Protein AF-A0A537J170-F1 (afdb_monomer)

Mean predicted aligned error: 12.75 Å

pLDDT: mean 80.5, std 17.67, range [33.59, 98.25]

Organism: NCBI:txid2569760

Radius of gyration: 26.35 Å; Cα contacts (8 Å, |Δi|>4): 209; chains: 1; bounding box: 44×68×71 Å

Foldseek 3Di:
DVVVVVVVVVVVVVVVVVPPDDPPPPPPPQPWDDQPLDPPDTDRDDVDQCPVPDDDPPDDGGDLEDPAQQFDDWDWDDDDQWIKIKTKQALAPPDDSRLDCCPPPCGNQDPPRRHFIFIFIATPSNHTDDDRAPRDHPVRCRPHPPPVPPD

Structure (mmCIF, N/CA/C/O backbone):
data_AF-A0A537J170-F1
#
_entry.id   AF-A0A537J170-F1
#
loop_
_atom_site.group_PDB
_atom_site.id
_atom_site.type_symbol
_atom_site.label_atom_id
_atom_site.label_alt_id
_atom_site.label_comp_id
_atom_site.label_asym_id
_atom_site.label_entity_id
_atom_site.label_seq_id
_atom_site.pdbx_PDB_ins_code
_atom_site.Cartn_x
_atom_site.Cartn_y
_atom_site.Cartn_z
_atom_site.occupancy
_atom_site.B_iso_or_equiv
_atom_site.auth_seq_id
_atom_site.auth_comp_id
_atom_site.auth_asym_id
_atom_site.auth_atom_id
_atom_site.pdbx_PDB_model_num
ATOM 1 N N . MET A 1 1 ? 21.371 -55.842 48.398 1.00 56.12 1 MET A N 1
ATOM 2 C CA . MET A 1 1 ? 20.976 -55.714 46.972 1.00 56.12 1 MET A CA 1
ATOM 3 C C . MET A 1 1 ? 19.975 -54.584 46.693 1.00 56.12 1 MET A C 1
ATOM 5 O O . MET A 1 1 ? 20.051 -54.004 45.620 1.00 56.12 1 MET A O 1
ATOM 9 N N . VAL A 1 2 ? 19.086 -54.207 47.626 1.00 54.12 2 VAL A N 1
ATOM 10 C CA . VAL A 1 2 ? 18.066 -53.150 47.411 1.00 54.12 2 VAL A CA 1
ATOM 11 C C . VAL A 1 2 ? 18.657 -51.736 47.246 1.00 54.12 2 VAL A C 1
ATOM 13 O O . VAL A 1 2 ? 18.230 -50.996 46.367 1.00 54.12 2 VAL A O 1
ATOM 16 N N . ARG A 1 3 ? 19.696 -51.372 48.015 1.00 49.06 3 ARG A N 1
ATOM 17 C CA . ARG A 1 3 ? 20.330 -50.036 47.944 1.00 49.06 3 ARG A CA 1
ATOM 18 C C . ARG A 1 3 ? 20.991 -49.739 46.589 1.00 49.06 3 ARG A C 1
ATOM 20 O O . ARG A 1 3 ? 20.838 -48.642 46.079 1.00 49.06 3 ARG A O 1
ATOM 27 N N . ILE A 1 4 ? 21.649 -50.724 45.972 1.00 54.38 4 ILE A N 1
ATOM 28 C CA . ILE A 1 4 ? 22.316 -50.580 44.659 1.00 54.38 4 ILE A CA 1
ATOM 29 C C . ILE A 1 4 ? 21.295 -50.312 43.541 1.00 54.38 4 ILE A C 1
ATOM 31 O O . ILE A 1 4 ? 21.544 -49.494 42.660 1.00 54.38 4 ILE A O 1
ATOM 35 N N . ARG A 1 5 ? 20.115 -50.944 43.612 1.00 54.62 5 ARG A N 1
ATOM 36 C CA . ARG A 1 5 ? 19.016 -50.715 42.659 1.00 54.62 5 ARG A CA 1
ATOM 37 C C . ARG A 1 5 ? 18.411 -49.312 42.786 1.00 54.62 5 ARG A C 1
ATOM 39 O O . ARG A 1 5 ? 18.005 -48.746 41.778 1.00 54.62 5 ARG A O 1
ATOM 46 N N . LEU A 1 6 ? 18.411 -48.739 43.992 1.00 54.44 6 LEU A N 1
ATOM 47 C CA . LEU A 1 6 ? 17.954 -47.367 44.234 1.00 54.44 6 LEU A CA 1
ATOM 48 C C . LEU A 1 6 ? 18.927 -46.327 43.651 1.00 54.44 6 LEU A C 1
ATOM 50 O O . LEU A 1 6 ? 18.491 -45.392 42.991 1.00 54.44 6 LEU A O 1
ATOM 54 N N . TYR A 1 7 ? 20.241 -46.518 43.824 1.00 56.56 7 TYR A N 1
ATOM 55 C CA . TYR A 1 7 ? 21.253 -45.619 43.250 1.00 56.56 7 TYR A CA 1
ATOM 56 C C . TYR A 1 7 ? 21.264 -45.653 41.719 1.00 56.56 7 TYR A C 1
ATOM 58 O O . TYR A 1 7 ? 21.338 -44.602 41.089 1.00 56.56 7 TYR A O 1
ATOM 66 N N . ALA A 1 8 ? 21.119 -46.836 41.116 1.00 59.47 8 ALA A N 1
ATOM 67 C CA . ALA A 1 8 ? 21.020 -46.962 39.664 1.00 59.47 8 ALA A CA 1
ATOM 68 C C . ALA A 1 8 ? 19.786 -46.229 39.105 1.00 59.47 8 ALA A C 1
ATOM 70 O O . ALA A 1 8 ? 19.896 -45.540 38.096 1.00 59.47 8 ALA A O 1
ATOM 71 N N . ALA A 1 9 ? 18.635 -46.311 39.784 1.00 59.03 9 ALA A N 1
ATOM 72 C CA . ALA A 1 9 ? 17.413 -45.620 39.369 1.00 59.03 9 ALA A CA 1
ATOM 73 C C . ALA A 1 9 ? 17.509 -44.088 39.509 1.00 59.03 9 ALA A C 1
ATOM 75 O O . ALA A 1 9 ? 17.028 -43.365 38.640 1.00 59.03 9 ALA A O 1
ATOM 76 N N . VAL A 1 10 ? 18.168 -43.584 40.559 1.00 60.09 10 VAL A N 1
ATOM 77 C CA . VAL A 1 10 ? 18.372 -42.137 40.773 1.00 60.09 10 VAL A CA 1
ATOM 78 C C . VAL A 1 10 ? 19.356 -41.548 39.757 1.00 60.09 10 VAL A C 1
ATOM 80 O O . VAL A 1 10 ? 19.105 -40.473 39.216 1.00 60.09 10 VAL A O 1
ATOM 83 N N . VAL A 1 11 ? 20.444 -42.261 39.441 1.00 60.25 11 VAL A N 1
ATOM 84 C CA . VAL A 1 11 ? 21.422 -41.823 38.427 1.00 60.25 11 VAL A CA 1
ATOM 85 C C . VAL A 1 11 ? 20.810 -41.848 37.024 1.00 60.25 11 VAL A C 1
ATOM 87 O O . VAL A 1 11 ? 21.015 -40.911 36.256 1.00 60.25 11 VAL A O 1
ATOM 90 N N . LEU A 1 12 ? 19.997 -42.861 36.703 1.00 59.53 12 LEU A N 1
ATOM 91 C CA . LEU A 1 12 ? 19.295 -42.941 35.419 1.00 59.53 12 LEU A CA 1
ATOM 92 C C . LEU A 1 12 ? 18.209 -41.856 35.285 1.00 59.53 12 LEU A C 1
ATOM 94 O O . LEU A 1 12 ? 18.043 -41.288 34.209 1.00 59.53 12 LEU A O 1
ATOM 98 N N . GLY A 1 13 ? 17.520 -41.517 36.381 1.00 58.50 13 GLY A N 1
ATOM 99 C CA . GLY A 1 13 ? 16.542 -40.425 36.425 1.00 58.50 13 GLY A CA 1
ATOM 100 C C . GLY A 1 13 ? 17.167 -39.036 36.252 1.00 58.50 13 GLY A C 1
ATOM 101 O O . GLY A 1 13 ? 16.629 -38.216 35.510 1.00 58.50 13 GLY A O 1
ATOM 102 N N . MET A 1 14 ? 18.331 -38.778 36.862 1.00 59.38 14 MET A N 1
ATOM 103 C CA . MET A 1 14 ? 19.063 -37.521 36.643 1.00 59.38 14 MET A CA 1
ATOM 104 C C . MET A 1 14 ? 19.670 -37.424 35.237 1.00 59.38 14 MET A C 1
ATOM 106 O O . MET A 1 14 ? 19.657 -36.345 34.649 1.00 59.38 14 MET A O 1
ATOM 110 N N . ALA A 1 15 ? 20.142 -38.535 34.663 1.00 58.34 15 ALA A N 1
ATOM 111 C CA . ALA A 1 15 ? 20.641 -38.556 33.287 1.00 58.34 15 ALA A CA 1
ATOM 112 C C . ALA A 1 15 ? 19.531 -38.284 32.251 1.00 58.34 15 ALA A C 1
ATOM 114 O O . ALA A 1 15 ? 19.791 -37.637 31.240 1.00 58.34 15 ALA A O 1
ATOM 115 N N . LEU A 1 16 ? 18.289 -38.713 32.516 1.00 56.25 16 LEU A N 1
ATOM 116 C CA . LEU A 1 16 ? 17.146 -38.437 31.636 1.00 56.25 16 LEU A CA 1
ATOM 117 C C . LEU A 1 16 ? 16.677 -36.971 31.690 1.00 56.25 16 LEU A C 1
ATOM 119 O O . LEU A 1 16 ? 16.215 -36.450 30.678 1.00 56.25 16 LEU A O 1
ATOM 123 N N . MET A 1 17 ? 16.816 -36.282 32.830 1.00 56.41 17 MET A N 1
ATOM 124 C CA . MET A 1 17 ? 16.447 -34.860 32.948 1.00 56.41 17 MET A CA 1
ATOM 125 C C . MET A 1 17 ? 17.433 -33.900 32.260 1.00 56.41 17 MET A C 1
ATOM 127 O O . MET A 1 17 ? 17.059 -32.775 31.945 1.00 56.41 17 MET A O 1
ATOM 131 N N . LEU A 1 18 ? 18.666 -34.330 31.982 1.00 56.28 18 LEU A N 1
ATOM 132 C CA . LEU A 1 18 ? 19.674 -33.524 31.274 1.00 56.28 18 LEU A CA 1
ATOM 133 C C . LEU A 1 18 ? 19.527 -33.554 29.740 1.00 56.28 18 LEU A C 1
ATOM 135 O O . LEU A 1 18 ? 20.249 -32.839 29.053 1.00 56.28 18 LEU A O 1
ATOM 139 N N . MET A 1 19 ? 18.596 -34.351 29.200 1.00 61.12 19 MET A N 1
ATOM 140 C CA . MET A 1 19 ? 18.292 -34.414 27.761 1.00 61.12 19 MET A CA 1
ATOM 141 C C . MET A 1 19 ? 16.983 -33.713 27.373 1.00 61.12 19 MET A C 1
ATOM 143 O O . MET A 1 19 ? 16.500 -33.889 26.255 1.00 61.12 19 MET A O 1
ATOM 147 N N . LEU A 1 20 ? 16.399 -32.910 28.268 1.00 62.22 20 LEU A N 1
ATOM 148 C CA . LEU A 1 20 ? 15.302 -32.021 27.892 1.00 62.22 20 LEU A CA 1
ATOM 149 C C . LEU A 1 20 ? 15.840 -31.007 26.865 1.00 62.22 20 LEU A C 1
ATOM 151 O O . LEU A 1 20 ? 16.758 -30.257 27.207 1.00 62.22 20 LEU A O 1
ATOM 155 N N . PRO A 1 21 ? 15.328 -30.983 25.618 1.00 63.66 21 PRO A N 1
ATOM 156 C CA . PRO A 1 21 ? 15.759 -30.010 24.628 1.00 63.66 21 PRO A CA 1
ATOM 157 C C . PRO A 1 21 ? 15.480 -28.620 25.191 1.00 63.66 21 PRO A C 1
ATOM 159 O O . PRO A 1 21 ? 14.331 -28.256 25.450 1.00 63.66 21 PRO A O 1
ATOM 162 N N . THR A 1 22 ? 16.543 -27.855 25.426 1.00 62.06 22 THR A N 1
ATOM 163 C CA . THR A 1 22 ? 16.407 -26.433 25.707 1.00 62.06 22 THR A CA 1
ATOM 164 C C . THR A 1 22 ? 15.662 -25.818 24.523 1.00 62.06 22 THR A C 1
ATOM 166 O O . THR A 1 22 ? 16.009 -26.117 23.375 1.00 62.06 22 THR A O 1
ATOM 169 N N . PRO A 1 23 ? 14.615 -25.003 24.745 1.00 60.69 23 PRO A N 1
ATOM 170 C CA . PRO A 1 23 ? 14.031 -24.244 23.657 1.00 60.69 23 PRO A CA 1
ATOM 171 C C . PRO A 1 23 ? 15.141 -23.337 23.135 1.00 60.69 23 PRO A C 1
ATOM 173 O O . PRO A 1 23 ? 15.540 -22.379 23.796 1.00 60.69 23 PRO A O 1
ATOM 176 N N . ILE A 1 24 ? 15.702 -23.696 21.981 1.00 65.25 24 ILE A N 1
ATOM 177 C CA . ILE A 1 24 ? 16.577 -22.806 21.234 1.00 65.25 24 ILE A CA 1
ATOM 178 C C . ILE A 1 24 ? 15.705 -21.575 20.984 1.00 65.25 24 ILE A C 1
ATOM 180 O O . ILE A 1 24 ? 14.627 -21.744 20.405 1.00 65.25 24 ILE A O 1
ATOM 184 N N . PRO A 1 25 ? 16.081 -20.374 21.460 1.00 62.47 25 PRO A N 1
ATOM 185 C CA . PRO A 1 25 ? 15.366 -19.173 21.072 1.00 62.47 25 PRO A CA 1
ATOM 186 C C . PRO A 1 25 ? 15.361 -19.163 19.548 1.00 62.47 25 PRO A C 1
ATOM 188 O O . PRO A 1 25 ? 16.421 -19.110 18.924 1.00 62.47 25 PRO A O 1
ATOM 191 N N . GLY A 1 26 ? 14.174 -19.342 18.963 1.00 57.06 26 GLY A N 1
ATOM 192 C CA . GLY A 1 26 ? 14.009 -19.302 17.523 1.00 57.06 26 GLY A CA 1
ATOM 193 C C . GLY A 1 26 ? 14.589 -17.980 17.062 1.00 57.06 26 GLY A C 1
ATOM 194 O O . GLY A 1 26 ? 14.178 -16.927 17.551 1.00 57.06 26 GLY A O 1
ATOM 195 N N . SER A 1 27 ? 15.601 -18.042 16.203 1.00 54.06 27 SER A N 1
ATOM 196 C CA . SER A 1 27 ? 16.178 -16.864 15.581 1.00 54.06 27 SER A CA 1
ATOM 197 C C . SER A 1 27 ? 15.019 -16.063 15.005 1.00 54.06 27 SER A C 1
ATOM 199 O O . SER A 1 27 ? 14.321 -16.555 14.119 1.00 54.06 27 SER A O 1
ATOM 201 N N . ALA A 1 28 ? 14.773 -14.861 15.526 1.00 52.81 28 ALA A N 1
ATOM 202 C CA . ALA A 1 28 ? 13.887 -13.925 14.862 1.00 52.81 28 ALA A CA 1
ATOM 203 C C . ALA A 1 28 ? 14.530 -13.654 13.500 1.00 52.81 28 ALA A C 1
ATOM 205 O O . ALA A 1 28 ? 15.528 -12.940 13.407 1.00 52.81 28 ALA A O 1
ATOM 206 N N . GLN A 1 29 ? 14.041 -14.321 12.456 1.00 51.62 29 GLN A N 1
ATOM 207 C CA . GLN A 1 29 ? 14.440 -14.020 11.094 1.00 51.62 29 GLN A CA 1
ATOM 208 C C . GLN A 1 29 ? 13.973 -12.594 10.841 1.00 51.62 29 GLN A C 1
ATOM 210 O O . GLN A 1 29 ? 12.783 -12.329 10.698 1.00 51.62 29 GLN A O 1
ATOM 215 N N . SER A 1 30 ? 14.919 -11.660 10.863 1.00 57.00 30 SER A N 1
ATOM 216 C CA . SER A 1 30 ? 14.690 -10.314 10.373 1.00 57.00 30 SER A CA 1
ATOM 217 C C . SER A 1 30 ? 14.291 -10.435 8.908 1.00 57.00 30 SER A C 1
ATOM 219 O O . SER A 1 30 ? 15.133 -10.763 8.067 1.00 57.00 30 SER A O 1
ATOM 221 N N . ASN A 1 31 ? 13.019 -10.188 8.603 1.00 76.12 31 ASN A N 1
ATOM 222 C CA . ASN A 1 31 ? 12.557 -10.024 7.234 1.00 76.12 31 ASN A CA 1
ATOM 223 C C . ASN A 1 31 ? 13.111 -8.689 6.736 1.00 76.12 31 ASN A C 1
ATOM 225 O O . ASN A 1 31 ? 12.491 -7.640 6.883 1.00 76.12 31 ASN A O 1
ATOM 229 N N . MET A 1 32 ? 14.342 -8.704 6.234 1.00 85.31 32 MET A N 1
ATOM 230 C CA . MET A 1 32 ? 14.914 -7.534 5.583 1.00 85.31 32 MET A CA 1
ATOM 231 C C . MET A 1 32 ? 14.146 -7.304 4.281 1.00 85.31 32 MET A C 1
ATOM 233 O O . MET A 1 32 ? 14.163 -8.156 3.394 1.00 85.31 32 MET A O 1
ATOM 237 N N . ALA A 1 33 ? 13.465 -6.168 4.173 1.00 85.75 33 ALA A N 1
ATOM 238 C CA . ALA A 1 33 ? 12.827 -5.732 2.941 1.00 85.75 33 ALA A CA 1
ATOM 239 C C . ALA A 1 33 ? 13.813 -4.878 2.136 1.00 85.75 33 ALA A C 1
ATOM 241 O O . ALA A 1 33 ? 14.513 -4.027 2.689 1.00 85.75 33 ALA A O 1
ATOM 242 N N . SER A 1 34 ? 13.862 -5.104 0.825 1.00 88.12 34 SER A N 1
ATOM 243 C CA . SER A 1 34 ? 14.740 -4.385 -0.099 1.00 88.12 34 SER A CA 1
ATOM 244 C C . SER A 1 34 ? 13.960 -3.884 -1.303 1.00 88.12 34 SER A C 1
ATOM 246 O O . SER A 1 34 ? 13.107 -4.598 -1.829 1.00 88.12 34 SER A O 1
ATOM 248 N N . ASN A 1 35 ? 14.315 -2.700 -1.788 1.00 88.31 35 ASN A N 1
ATOM 249 C CA . ASN A 1 35 ? 13.825 -2.178 -3.055 1.00 88.31 35 ASN A CA 1
ATOM 250 C C . ASN A 1 35 ? 14.877 -2.449 -4.147 1.00 88.31 35 ASN A C 1
ATOM 252 O O . ASN A 1 35 ? 15.992 -1.937 -4.030 1.00 88.31 35 ASN A O 1
ATOM 256 N N . PRO A 1 36 ? 14.567 -3.197 -5.224 1.00 90.62 36 PRO A N 1
ATOM 257 C CA . PRO A 1 36 ? 15.532 -3.462 -6.294 1.00 90.62 36 PRO A CA 1
ATOM 258 C C . PRO A 1 36 ? 16.025 -2.190 -7.004 1.00 90.62 36 PRO A C 1
ATOM 260 O O . PRO A 1 36 ? 17.081 -2.219 -7.630 1.00 90.62 36 PRO A O 1
ATOM 263 N N . LEU A 1 37 ? 15.309 -1.066 -6.885 1.00 91.56 37 LEU A N 1
ATOM 264 C CA . LEU A 1 37 ? 15.745 0.229 -7.417 1.00 91.56 37 LEU A CA 1
ATOM 265 C C . LEU A 1 37 ? 16.803 0.929 -6.548 1.00 91.56 37 LEU A C 1
ATOM 267 O O . LEU A 1 37 ? 17.382 1.927 -6.977 1.00 91.56 37 LEU A O 1
ATOM 271 N N . CYS A 1 38 ? 17.071 0.411 -5.345 1.00 90.12 38 CYS A N 1
ATOM 272 C CA . CYS A 1 38 ? 17.992 0.981 -4.355 1.00 90.12 38 CYS A CA 1
ATOM 273 C C . CYS A 1 38 ? 18.909 -0.116 -3.810 1.00 90.12 38 CYS A C 1
ATOM 275 O O . CYS A 1 38 ? 18.805 -0.514 -2.647 1.00 90.12 38 CYS A O 1
ATOM 277 N N . PRO A 1 39 ? 19.796 -0.668 -4.650 1.00 90.06 39 PRO A N 1
ATOM 278 C CA . PRO A 1 39 ? 20.697 -1.719 -4.210 1.00 90.06 39 PRO A CA 1
ATOM 279 C C . PRO A 1 39 ? 21.550 -1.239 -3.029 1.00 90.06 39 PRO A C 1
ATOM 281 O O . PRO A 1 39 ? 22.108 -0.143 -3.052 1.00 90.06 39 PRO A O 1
ATOM 284 N N . GLY A 1 40 ? 21.653 -2.080 -1.999 1.00 88.88 40 GLY A N 1
ATOM 285 C CA . GLY A 1 40 ? 22.377 -1.773 -0.761 1.00 88.88 40 GLY A CA 1
ATOM 286 C 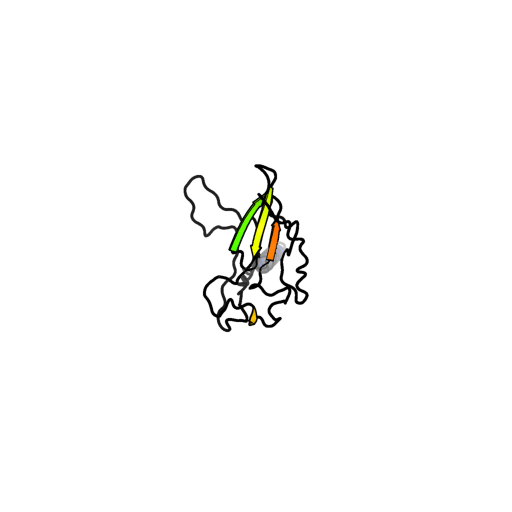C . GLY A 1 40 ? 21.532 -1.099 0.323 1.00 88.88 40 GLY A C 1
ATOM 287 O O . GLY A 1 40 ? 21.991 -1.004 1.458 1.00 88.88 40 GLY A O 1
ATOM 288 N N . GLU A 1 41 ? 20.298 -0.696 0.016 1.00 89.62 41 GLU A N 1
ATOM 289 C CA . GLU A 1 41 ? 19.338 -0.206 1.003 1.00 89.62 41 GLU A CA 1
ATOM 290 C C . GLU A 1 41 ? 18.386 -1.346 1.388 1.00 89.62 41 GLU A C 1
ATOM 292 O O . GLU A 1 41 ? 17.613 -1.853 0.571 1.00 89.62 41 GLU A O 1
ATOM 297 N N . ALA A 1 42 ? 18.460 -1.771 2.648 1.00 88.25 42 ALA A N 1
ATOM 298 C CA . ALA A 1 42 ? 17.560 -2.764 3.210 1.00 88.25 42 ALA A CA 1
ATOM 299 C C . ALA A 1 42 ? 17.088 -2.298 4.585 1.00 88.25 42 ALA A C 1
ATOM 301 O O . ALA A 1 42 ? 17.865 -1.747 5.368 1.00 88.25 42 ALA A O 1
ATOM 302 N N . VAL A 1 43 ? 15.813 -2.526 4.875 1.00 85.88 43 VAL A N 1
ATOM 303 C CA . VAL A 1 43 ? 15.192 -2.145 6.143 1.00 85.88 43 VAL A CA 1
ATOM 304 C C . VAL A 1 43 ? 14.675 -3.380 6.852 1.00 85.88 43 VAL A C 1
ATOM 306 O O . VAL A 1 43 ? 14.198 -4.321 6.219 1.00 85.88 43 VAL A O 1
ATOM 309 N N . LEU A 1 44 ? 14.758 -3.376 8.179 1.00 88.19 44 LEU A N 1
ATOM 310 C CA . LEU A 1 44 ? 14.087 -4.381 8.988 1.00 88.19 44 LEU A CA 1
ATOM 311 C C . LEU A 1 44 ? 12.575 -4.181 8.856 1.00 88.19 44 LEU A C 1
ATOM 313 O O . LEU A 1 44 ? 12.040 -3.191 9.351 1.00 88.19 44 LEU A O 1
ATOM 317 N N . TYR A 1 45 ? 11.887 -5.122 8.215 1.00 85.00 45 TYR A N 1
ATOM 318 C CA . TYR A 1 45 ? 10.434 -5.151 8.211 1.00 85.00 45 TYR A CA 1
ATOM 319 C C . TYR A 1 45 ? 9.937 -5.962 9.409 1.00 85.00 45 TYR A C 1
ATOM 321 O O . TYR A 1 45 ? 10.019 -7.191 9.432 1.00 85.00 45 TYR A O 1
ATOM 329 N N . ASN A 1 46 ? 9.433 -5.252 10.417 1.00 84.69 46 ASN A N 1
ATOM 330 C CA . ASN A 1 46 ? 8.739 -5.830 11.560 1.00 84.69 46 ASN A CA 1
ATOM 331 C C . ASN A 1 46 ? 7.396 -5.106 11.735 1.00 84.69 46 ASN A C 1
ATOM 333 O O . ASN A 1 46 ? 7.363 -4.052 12.367 1.00 84.69 46 ASN A O 1
ATOM 337 N N . PRO A 1 47 ? 6.296 -5.620 11.158 1.00 74.81 47 PRO A N 1
ATOM 338 C CA . PRO A 1 47 ? 5.006 -4.940 11.231 1.00 74.81 47 PRO A CA 1
ATOM 339 C C . PRO A 1 47 ? 4.397 -4.931 12.644 1.00 74.81 47 PRO A C 1
ATOM 341 O O . PRO A 1 47 ? 3.483 -4.143 12.882 1.00 74.81 47 PRO A O 1
ATOM 344 N N . GLY A 1 48 ? 4.902 -5.762 13.572 1.00 83.69 48 GLY A N 1
ATOM 345 C CA . GLY A 1 48 ? 4.451 -5.826 14.968 1.00 83.69 48 GLY A CA 1
ATOM 346 C C . GLY A 1 48 ? 2.927 -5.923 15.130 1.00 83.69 48 GLY A C 1
ATOM 347 O O . GLY A 1 48 ? 2.206 -6.362 14.232 1.00 83.69 48 GLY A O 1
ATOM 348 N N . ASN A 1 49 ? 2.429 -5.496 16.290 1.00 87.69 49 ASN A N 1
ATOM 349 C CA . ASN A 1 49 ? 1.024 -5.165 16.546 1.00 87.69 49 ASN A CA 1
ATOM 350 C C . ASN A 1 49 ? 0.833 -3.694 16.975 1.00 87.69 49 ASN A C 1
ATOM 352 O O . ASN A 1 49 ? -0.230 -3.333 17.488 1.00 87.69 49 ASN A O 1
ATOM 356 N N . GLY A 1 50 ? 1.841 -2.844 16.755 1.00 86.19 50 GLY A N 1
ATOM 357 C CA . GLY A 1 50 ? 1.836 -1.425 17.128 1.00 86.19 50 GLY A CA 1
ATOM 358 C C . GLY A 1 50 ? 2.403 -1.140 18.521 1.00 86.19 50 GLY A C 1
ATOM 359 O O . GLY A 1 50 ? 2.131 -0.080 19.077 1.00 86.19 50 GLY A O 1
ATOM 360 N N . GLU A 1 51 ? 3.182 -2.065 19.086 1.00 87.44 51 GLU A N 1
ATOM 361 C CA . GLU A 1 51 ? 3.782 -1.957 20.423 1.00 87.44 51 GLU A CA 1
ATOM 362 C C . GLU A 1 51 ? 4.749 -0.771 20.545 1.00 87.44 51 GLU A C 1
ATOM 364 O O . GLU A 1 51 ? 4.894 -0.206 21.628 1.00 87.44 51 GLU A O 1
ATOM 369 N N . ASP A 1 52 ? 5.359 -0.362 19.431 1.00 87.81 52 ASP A N 1
ATOM 370 C CA . ASP A 1 52 ? 6.314 0.748 19.369 1.00 87.81 52 ASP A CA 1
ATOM 371 C C . ASP A 1 52 ? 5.638 2.132 19.245 1.00 87.81 52 ASP A C 1
ATOM 373 O O . ASP A 1 52 ? 6.318 3.160 19.199 1.00 87.81 52 ASP A O 1
ATOM 377 N N . ILE A 1 53 ? 4.300 2.195 19.187 1.00 89.44 53 ILE A N 1
ATOM 378 C CA . ILE A 1 53 ? 3.546 3.447 19.035 1.00 89.44 53 ILE A CA 1
ATOM 379 C C . ILE A 1 53 ? 3.033 3.916 20.399 1.00 89.44 53 ILE A C 1
ATOM 381 O O . ILE A 1 53 ? 2.131 3.327 20.994 1.00 89.44 53 ILE A O 1
ATOM 385 N N . VAL A 1 54 ? 3.568 5.042 20.875 1.00 94.38 54 VAL A N 1
ATOM 386 C CA . VAL A 1 54 ? 3.111 5.683 22.114 1.00 94.38 54 VAL A CA 1
ATOM 387 C C . VAL A 1 54 ? 1.874 6.533 21.834 1.00 94.38 54 VAL A C 1
ATOM 389 O O . VAL A 1 54 ? 1.924 7.479 21.049 1.00 94.38 54 VAL A O 1
ATOM 392 N N . VAL A 1 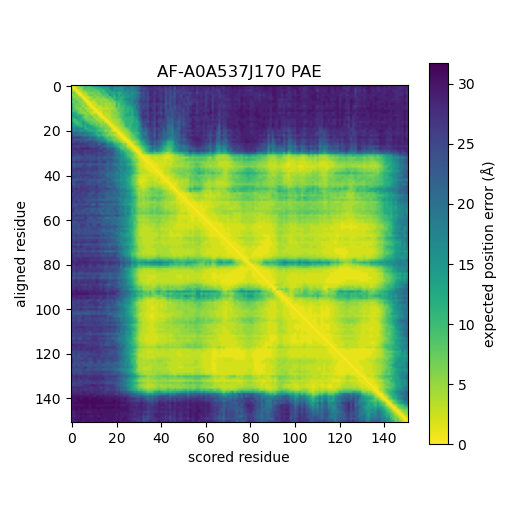55 ? 0.770 6.227 22.518 1.00 95.19 55 VAL A N 1
ATOM 393 C CA . VAL A 1 55 ? -0.481 6.998 22.454 1.00 95.19 55 VAL A CA 1
ATOM 394 C C . VAL A 1 55 ? -0.871 7.555 23.829 1.00 95.19 55 VAL A C 1
ATOM 396 O O . VAL A 1 55 ? -0.462 6.998 24.851 1.00 95.19 55 VAL A O 1
ATOM 399 N N . PRO A 1 56 ? -1.648 8.655 23.896 1.00 97.56 56 PRO A N 1
ATOM 400 C CA . PRO A 1 56 ? -2.144 9.190 25.161 1.00 97.56 56 PRO A CA 1
ATOM 401 C C . PRO A 1 56 ? -3.003 8.188 25.943 1.00 97.56 56 PRO A C 1
ATOM 403 O O . PRO A 1 56 ? -3.578 7.254 25.383 1.00 97.56 56 PRO A O 1
ATOM 406 N N . SER A 1 57 ? -3.150 8.428 27.247 1.00 96.31 57 SER A N 1
ATOM 407 C CA . SER A 1 57 ? -4.023 7.614 28.100 1.00 96.31 57 SER A CA 1
ATOM 408 C C . SER A 1 57 ? -5.461 7.579 27.564 1.00 96.31 57 SER A C 1
ATOM 410 O O . SER A 1 57 ? -5.999 8.606 27.152 1.00 96.31 57 SER A O 1
ATOM 412 N N . GLY A 1 58 ? -6.075 6.394 27.573 1.00 96.56 58 GLY A N 1
ATOM 413 C CA . GLY A 1 58 ? -7.416 6.149 27.029 1.00 96.56 58 GLY A CA 1
ATOM 414 C C . GLY A 1 58 ? -7.455 5.765 25.545 1.00 96.56 58 GLY A C 1
ATOM 415 O O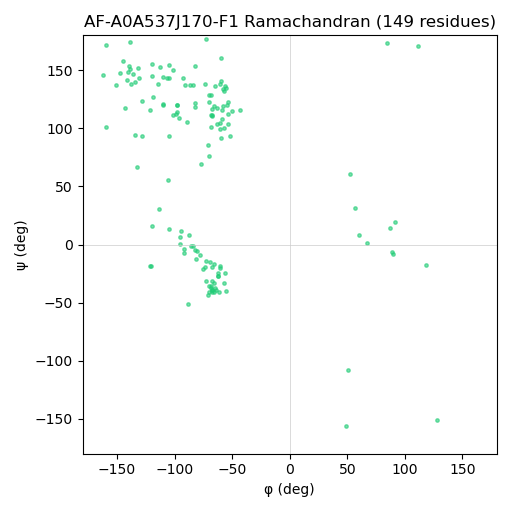 . GLY A 1 58 ? -8.516 5.383 25.061 1.00 96.56 58 GLY A O 1
ATOM 416 N N . PHE A 1 59 ? -6.322 5.808 24.836 1.00 96.50 59 PHE A N 1
ATOM 417 C CA . PHE A 1 59 ? -6.216 5.383 23.439 1.00 96.50 59 PHE A CA 1
ATOM 418 C C . PHE A 1 59 ? -5.506 4.034 23.313 1.00 96.50 59 PHE A C 1
ATOM 420 O O . PHE A 1 59 ? -4.701 3.645 24.159 1.00 96.50 59 PHE A O 1
ATOM 427 N N . LYS A 1 60 ? -5.804 3.317 22.227 1.00 93.50 60 LYS A N 1
ATOM 428 C CA . LYS A 1 60 ? -5.173 2.046 21.868 1.00 93.50 60 LYS A CA 1
ATOM 429 C C . LYS A 1 60 ? -4.857 2.036 20.377 1.00 93.50 60 LYS A C 1
ATOM 431 O O . LYS A 1 60 ? -5.621 2.572 19.579 1.00 93.50 60 LYS A O 1
ATOM 436 N N . VAL A 1 61 ? -3.759 1.378 20.024 1.00 93.50 61 VAL A N 1
ATOM 437 C CA . VAL A 1 61 ? -3.420 1.033 18.644 1.00 93.50 61 VAL A CA 1
ATOM 438 C C . VAL A 1 61 ? -3.676 -0.453 18.420 1.00 93.50 61 VAL A C 1
ATOM 440 O O . VAL A 1 61 ? -3.480 -1.283 19.310 1.00 93.50 61 VAL A O 1
ATOM 443 N N 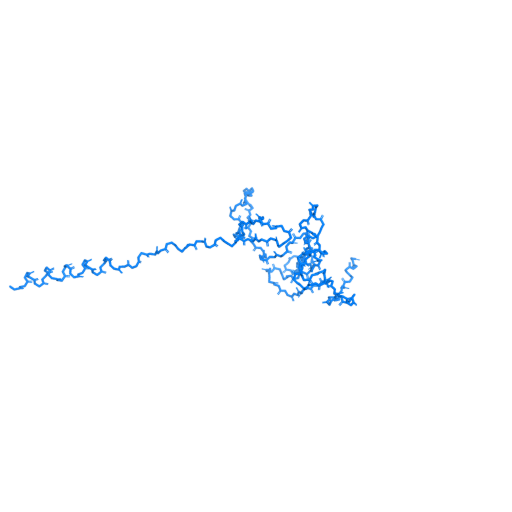. SER A 1 62 ? -4.143 -0.781 17.224 1.00 91.56 62 SER A N 1
ATOM 444 C CA . SER A 1 62 ? -4.237 -2.148 16.732 1.00 91.56 62 SER A CA 1
ATOM 445 C C . SER A 1 62 ? -4.013 -2.158 15.230 1.00 91.56 62 SER A C 1
ATOM 447 O O . SER A 1 62 ? -4.406 -1.224 14.531 1.00 91.56 62 SER A O 1
ATOM 449 N N . VAL A 1 63 ? -3.414 -3.235 14.738 1.00 92.56 63 VAL A N 1
ATOM 450 C CA . VAL A 1 63 ? -3.247 -3.459 13.303 1.00 92.56 63 VAL A CA 1
ATOM 451 C C . VAL A 1 63 ? -4.606 -3.757 12.679 1.00 92.56 63 VAL A C 1
ATOM 453 O O . VAL A 1 63 ? -5.282 -4.695 13.092 1.00 92.56 63 VAL A O 1
ATOM 456 N N . PHE A 1 64 ? -4.983 -2.954 11.686 1.00 93.62 64 PHE A N 1
ATOM 457 C CA . PHE A 1 64 ? -6.172 -3.171 10.861 1.00 93.62 64 PHE A CA 1
ATOM 458 C C . PHE A 1 64 ? -5.851 -4.053 9.646 1.00 93.62 64 PHE A C 1
ATOM 460 O O . PHE A 1 64 ? -6.482 -5.079 9.437 1.00 93.62 64 PHE A O 1
ATOM 467 N N . ALA A 1 65 ? -4.807 -3.695 8.894 1.00 94.19 65 ALA A N 1
ATOM 468 C CA . ALA A 1 65 ? -4.256 -4.470 7.786 1.00 94.19 65 ALA A CA 1
ATOM 469 C C . ALA A 1 65 ? -2.719 -4.404 7.833 1.00 94.19 65 ALA A C 1
ATOM 471 O O . ALA A 1 65 ? -2.153 -3.456 8.383 1.00 94.19 65 ALA A O 1
ATOM 472 N N . ARG A 1 66 ? -2.046 -5.418 7.283 1.00 91.56 66 ARG A N 1
ATOM 473 C CA . ARG A 1 66 ? -0.580 -5.575 7.293 1.00 91.56 66 ARG A CA 1
ATOM 474 C C . ARG A 1 66 ? -0.084 -6.085 5.942 1.00 91.56 66 ARG A C 1
ATOM 476 O O . ARG A 1 66 ? -0.900 -6.427 5.093 1.00 91.56 66 ARG A O 1
ATOM 483 N N . ASP A 1 67 ? 1.237 -6.151 5.779 1.00 89.62 67 ASP A N 1
ATOM 484 C CA . ASP A 1 67 ? 1.893 -6.682 4.574 1.00 89.62 67 ASP A CA 1
ATOM 485 C C . ASP A 1 67 ? 1.460 -5.962 3.278 1.00 89.62 67 ASP A C 1
ATOM 487 O O . ASP A 1 67 ? 1.408 -6.548 2.200 1.00 89.62 67 ASP A O 1
ATOM 491 N N . LEU A 1 68 ? 1.148 -4.667 3.411 1.00 90.81 68 LEU A N 1
ATOM 492 C CA . LEU A 1 68 ? 0.758 -3.768 2.327 1.00 90.81 68 LEU A CA 1
ATOM 493 C C . LEU A 1 68 ? 1.977 -3.218 1.581 1.00 90.81 68 LEU A C 1
ATOM 495 O O . LEU A 1 68 ? 3.062 -3.050 2.144 1.00 90.81 68 LEU A O 1
ATOM 499 N N . ASN A 1 69 ? 1.775 -2.864 0.321 1.00 88.06 69 ASN A N 1
ATOM 500 C CA . ASN A 1 69 ? 2.799 -2.404 -0.595 1.00 88.06 69 ASN A CA 1
ATOM 501 C C . ASN A 1 69 ? 2.724 -0.883 -0.815 1.00 88.06 69 ASN A C 1
ATOM 503 O O . ASN A 1 69 ? 2.006 -0.400 -1.683 1.00 88.06 69 ASN A O 1
ATOM 507 N N . PHE A 1 70 ? 3.480 -0.107 -0.032 1.00 89.12 70 PHE A N 1
ATOM 508 C CA . PHE A 1 70 ? 3.461 1.369 -0.067 1.00 89.12 70 PHE A CA 1
ATOM 509 C C . PHE A 1 70 ? 2.049 1.988 0.061 1.00 89.12 70 PHE A C 1
ATOM 511 O O . PHE A 1 70 ? 1.609 2.724 -0.831 1.00 89.12 70 PHE A O 1
ATOM 518 N N . PRO A 1 71 ? 1.330 1.744 1.173 1.00 92.12 71 PRO A N 1
ATOM 519 C CA . PRO A 1 71 ? 0.051 2.401 1.420 1.00 92.12 71 PRO A CA 1
ATOM 520 C C . PRO A 1 71 ? 0.260 3.909 1.626 1.00 92.12 71 PRO A C 1
ATOM 522 O O . PRO A 1 71 ? 0.958 4.331 2.548 1.00 92.12 71 PRO A O 1
ATOM 525 N N . THR A 1 72 ? -0.340 4.736 0.771 1.00 92.31 72 THR A N 1
ATOM 526 C CA . THR A 1 72 ? -0.200 6.204 0.804 1.00 92.31 72 THR A CA 1
ATOM 527 C C . THR A 1 72 ? -1.520 6.945 0.990 1.00 92.31 72 THR A C 1
ATOM 529 O O . THR A 1 72 ? -1.511 8.102 1.409 1.00 92.31 72 THR A O 1
ATOM 532 N N . GLY A 1 73 ? -2.659 6.301 0.726 1.00 93.00 73 GLY A N 1
ATOM 533 C CA . GLY A 1 73 ? -3.981 6.896 0.918 1.00 93.00 73 GLY A CA 1
ATOM 534 C C . GLY A 1 73 ? -4.976 5.919 1.529 1.00 93.00 73 GLY A C 1
ATOM 535 O O . GLY A 1 73 ? -4.884 4.713 1.318 1.00 93.00 73 GLY A O 1
ATOM 536 N N . ILE A 1 74 ? -5.949 6.451 2.266 1.00 96.75 74 ILE A N 1
ATOM 537 C CA . ILE A 1 74 ? -7.043 5.682 2.859 1.00 96.75 74 ILE A CA 1
ATOM 538 C C . ILE A 1 74 ? -8.360 6.444 2.701 1.00 96.75 74 ILE A C 1
ATOM 540 O O . ILE A 1 74 ? -8.409 7.661 2.887 1.00 96.75 74 ILE A O 1
ATOM 544 N N . ALA A 1 75 ? -9.428 5.735 2.352 1.00 97.06 75 ALA A N 1
ATOM 545 C CA . ALA A 1 75 ? -10.777 6.279 2.277 1.00 97.06 75 ALA A CA 1
ATOM 546 C C . ALA A 1 75 ? -11.796 5.272 2.812 1.00 97.06 75 ALA A C 1
ATOM 548 O O . ALA A 1 75 ? -11.633 4.063 2.671 1.00 97.06 75 ALA A O 1
ATOM 549 N N . PHE A 1 76 ? -12.874 5.783 3.397 1.00 97.00 76 PHE A N 1
ATOM 550 C CA . PHE A 1 76 ? -13.941 4.977 3.979 1.00 97.00 76 PHE A CA 1
ATOM 551 C C . PHE A 1 76 ? -15.227 5.194 3.191 1.00 97.00 76 PHE A C 1
ATOM 553 O O . PHE A 1 76 ? -15.566 6.324 2.838 1.00 97.00 76 PHE A O 1
ATOM 560 N N . ARG A 1 77 ? -15.964 4.115 2.933 1.00 97.19 77 ARG A N 1
ATOM 561 C CA . ARG A 1 77 ? -17.287 4.167 2.303 1.00 97.19 77 ARG A CA 1
ATOM 562 C C . ARG A 1 77 ? -18.280 3.379 3.139 1.00 97.19 77 ARG A C 1
ATOM 564 O O . ARG A 1 77 ? -18.084 2.187 3.339 1.00 97.19 77 ARG A O 1
ATOM 571 N N . GLY A 1 78 ? -19.365 4.018 3.560 1.00 95.38 78 GLY A N 1
ATOM 572 C CA . GLY A 1 78 ? -20.396 3.401 4.397 1.00 95.38 78 GLY A CA 1
ATOM 573 C C . GLY A 1 78 ? -20.684 4.240 5.636 1.00 95.38 78 GLY A C 1
ATOM 574 O O . GLY A 1 78 ? -20.545 5.462 5.597 1.00 95.38 78 GLY A O 1
ATOM 575 N N . SER A 1 79 ? -21.096 3.591 6.722 1.00 91.06 79 SER A N 1
ATOM 576 C CA . SER A 1 79 ? -21.503 4.251 7.964 1.00 91.06 79 SER A CA 1
ATOM 577 C C . SER A 1 79 ? -21.238 3.380 9.186 1.00 91.06 79 SER A C 1
ATOM 579 O O . SER A 1 79 ? -21.615 2.212 9.174 1.00 91.06 79 SER A O 1
ATOM 581 N N . GLY A 1 80 ? -20.714 3.970 10.264 1.00 85.38 80 GLY A N 1
ATOM 582 C CA . GLY A 1 80 ? -20.671 3.358 11.597 1.00 85.38 80 GLY A CA 1
ATOM 583 C C . GLY A 1 80 ? -20.096 1.941 11.601 1.00 85.38 80 GLY A C 1
ATOM 584 O O . GLY A 1 80 ? -18.901 1.769 11.405 1.00 85.38 80 GLY A O 1
ATOM 585 N N . GLU A 1 81 ? -20.962 0.950 11.815 1.00 87.94 81 GLU A N 1
ATOM 586 C CA . GLU A 1 81 ? -20.623 -0.479 11.906 1.00 87.94 81 GLU A CA 1
ATOM 587 C C . GLU A 1 81 ? -20.563 -1.205 10.554 1.00 87.94 81 GLU A C 1
ATOM 589 O O . GLU A 1 81 ? -20.291 -2.397 10.529 1.00 87.94 81 GLU A O 1
ATOM 594 N N . HIS A 1 82 ? -20.841 -0.518 9.441 1.00 94.44 82 HIS A N 1
ATOM 595 C CA . HIS A 1 82 ? -20.859 -1.089 8.094 1.00 94.44 82 HIS A CA 1
ATOM 596 C C . HIS A 1 82 ? -20.121 -0.188 7.113 1.00 94.44 82 HIS A C 1
ATOM 598 O O . HIS A 1 82 ? -20.695 0.746 6.541 1.00 94.44 82 HIS A O 1
ATOM 604 N N . PHE A 1 83 ? -18.837 -0.469 6.903 1.00 96.44 83 PHE A N 1
ATOM 605 C CA . PHE A 1 83 ? -18.016 0.289 5.968 1.00 96.44 83 PHE A CA 1
ATOM 606 C C . PHE A 1 83 ? -16.984 -0.572 5.248 1.00 96.44 83 PHE A C 1
ATOM 608 O O . PHE A 1 83 ? -16.585 -1.642 5.691 1.00 96.44 83 PHE A O 1
ATOM 615 N N . GLN A 1 84 ? -16.560 -0.058 4.102 1.00 98.06 84 GLN A N 1
ATOM 616 C CA . GLN A 1 84 ? -15.431 -0.548 3.332 1.00 98.06 84 GLN A CA 1
ATOM 617 C C . GLN A 1 84 ? -14.274 0.428 3.492 1.00 98.06 84 GLN A C 1
ATOM 619 O O . GLN A 1 84 ? -14.485 1.647 3.506 1.00 98.06 84 GLN A O 1
ATOM 624 N N . VAL A 1 85 ? -13.061 -0.109 3.558 1.00 97.94 85 VAL A N 1
ATOM 625 C CA . VAL A 1 85 ? -11.827 0.674 3.602 1.00 97.94 85 VAL A CA 1
ATOM 626 C C . VAL A 1 85 ? -11.091 0.495 2.289 1.00 97.94 85 VAL A C 1
ATOM 628 O O . VAL A 1 85 ? -10.724 -0.612 1.916 1.00 97.94 85 VAL A O 1
ATOM 631 N N . TYR A 1 86 ? -10.881 1.594 1.582 1.00 98.00 86 TYR A N 1
ATOM 632 C CA . TYR A 1 86 ? -10.108 1.647 0.352 1.00 98.00 86 TYR A CA 1
ATOM 633 C C . TYR A 1 86 ? -8.709 2.131 0.701 1.00 98.00 86 TYR A C 1
ATOM 635 O O . TYR A 1 86 ? -8.564 3.239 1.216 1.00 98.00 86 TYR A O 1
ATOM 643 N N . VAL A 1 87 ? -7.694 1.324 0.414 1.00 97.50 87 VAL A N 1
ATOM 644 C CA . VAL A 1 87 ? -6.291 1.689 0.610 1.00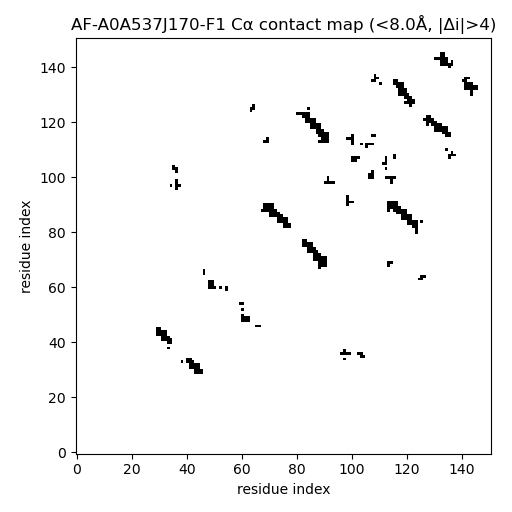 97.50 87 VAL A CA 1
ATOM 645 C C . VAL A 1 87 ? -5.645 1.873 -0.752 1.00 97.50 87 VAL A C 1
ATOM 647 O O . VAL A 1 87 ? -5.650 0.952 -1.564 1.00 97.50 87 VAL A O 1
ATOM 650 N N . LEU A 1 88 ? -5.114 3.070 -0.998 1.00 95.44 88 LEU A N 1
ATOM 651 C CA . LEU A 1 88 ? -4.272 3.357 -2.152 1.00 95.44 88 LEU A CA 1
ATOM 652 C C . LEU A 1 88 ? -2.844 2.916 -1.839 1.00 95.44 88 LEU A C 1
ATOM 654 O O . LEU A 1 88 ? -2.202 3.464 -0.943 1.00 95.44 88 LEU A O 1
ATOM 658 N N . GLU A 1 89 ? -2.355 1.978 -2.628 1.00 93.44 89 GLU A N 1
ATOM 659 C CA . GLU A 1 89 ? -0.977 1.522 -2.680 1.00 93.44 89 GLU A CA 1
ATOM 660 C C . GLU A 1 89 ? -0.293 2.157 -3.890 1.00 93.44 89 GLU A C 1
ATOM 662 O O . GLU A 1 89 ? -0.644 1.908 -5.042 1.00 93.44 89 GLU A O 1
ATOM 667 N N . SER A 1 90 ? 0.646 3.062 -3.631 1.00 91.69 90 SER A N 1
ATOM 668 C CA . SER A 1 90 ? 1.413 3.742 -4.674 1.00 91.69 90 SER A CA 1
ATOM 669 C C . SER A 1 90 ? 2.689 4.287 -4.067 1.00 91.69 90 SER A C 1
ATOM 671 O O . SER A 1 90 ? 2.683 5.348 -3.444 1.00 91.69 90 SER A O 1
ATOM 673 N N . GLY A 1 91 ? 3.802 3.591 -4.278 1.00 87.56 91 GLY A N 1
ATOM 674 C CA . GLY A 1 91 ? 5.115 4.084 -3.869 1.00 87.56 91 GLY A CA 1
ATOM 675 C C . GLY A 1 91 ? 5.576 5.307 -4.669 1.00 87.56 91 GLY A C 1
ATOM 676 O O . GLY A 1 91 ? 6.446 6.048 -4.205 1.00 87.56 91 GLY A O 1
ATOM 677 N N . HIS A 1 92 ? 4.990 5.546 -5.847 1.00 85.06 92 HIS A N 1
ATOM 678 C CA . HIS A 1 92 ? 5.230 6.760 -6.622 1.00 85.06 92 HIS A CA 1
ATOM 679 C C . HIS A 1 92 ? 4.525 7.960 -5.981 1.00 85.06 92 HIS A C 1
ATOM 681 O O . HIS A 1 92 ? 3.383 7.854 -5.533 1.00 85.06 92 HIS A O 1
ATOM 687 N N . GLY A 1 93 ? 5.213 9.106 -5.949 1.00 68.62 93 GLY A N 1
ATOM 688 C CA . GLY A 1 93 ? 4.725 10.363 -5.362 1.00 68.62 93 GLY A CA 1
ATOM 689 C C . GLY A 1 93 ? 5.564 10.891 -4.194 1.00 68.62 93 GLY A C 1
ATOM 690 O O . GLY A 1 93 ? 5.506 12.080 -3.889 1.00 68.62 93 GLY A O 1
ATOM 691 N N . LEU A 1 94 ? 6.403 10.051 -3.579 1.00 73.06 94 LEU A N 1
ATOM 692 C CA . LEU A 1 94 ? 7.440 10.510 -2.651 1.00 73.06 94 LEU A CA 1
ATOM 693 C C . LEU A 1 94 ? 8.713 10.880 -3.436 1.00 73.06 94 LEU A C 1
ATOM 695 O O . LEU A 1 94 ? 9.099 10.134 -4.340 1.00 73.06 94 LEU A O 1
ATOM 699 N N . PRO A 1 95 ? 9.391 11.999 -3.118 1.00 78.25 95 PRO A N 1
ATOM 700 C CA . PRO A 1 95 ? 10.588 12.414 -3.841 1.00 78.25 95 PRO A CA 1
ATOM 701 C C . PRO A 1 95 ? 11.740 11.438 -3.576 1.00 78.25 95 PRO A C 1
ATOM 703 O O . PRO A 1 95 ? 12.389 11.492 -2.534 1.00 78.25 95 PRO A O 1
ATOM 706 N N . SER A 1 96 ? 12.009 10.536 -4.521 1.00 83.56 96 SER A N 1
ATOM 707 C CA . SER A 1 96 ? 13.203 9.691 -4.510 1.00 83.56 96 SER A CA 1
ATOM 708 C C . SER A 1 96 ? 13.480 9.073 -5.879 1.00 83.56 96 SER A C 1
ATOM 710 O O . SER A 1 96 ? 12.562 8.668 -6.587 1.00 83.56 96 SER A O 1
ATOM 712 N N . ARG A 1 97 ? 14.765 8.898 -6.220 1.00 87.12 97 ARG A N 1
ATOM 713 C CA . ARG A 1 97 ? 15.198 8.099 -7.388 1.00 87.12 97 ARG A CA 1
ATOM 714 C C . ARG A 1 97 ? 14.770 6.628 -7.300 1.00 87.12 97 ARG A C 1
ATOM 716 O O . ARG A 1 97 ? 14.761 5.932 -8.308 1.00 87.12 97 ARG A O 1
ATOM 723 N N . CYS A 1 98 ? 14.468 6.186 -6.084 1.00 90.31 98 CYS A N 1
ATOM 724 C CA . CYS A 1 98 ? 14.086 4.835 -5.712 1.00 90.31 98 CYS A CA 1
ATOM 725 C C . CYS A 1 98 ? 12.618 4.500 -5.961 1.00 90.31 98 CYS A C 1
ATOM 727 O O . CYS A 1 98 ? 12.251 3.332 -5.883 1.00 90.31 98 CYS A O 1
ATOM 729 N N . ASN A 1 99 ? 11.790 5.507 -6.232 1.00 91.25 99 ASN A N 1
ATOM 730 C CA . ASN A 1 99 ? 10.339 5.366 -6.313 1.00 91.25 99 ASN A CA 1
ATOM 731 C C . ASN A 1 99 ? 9.837 5.61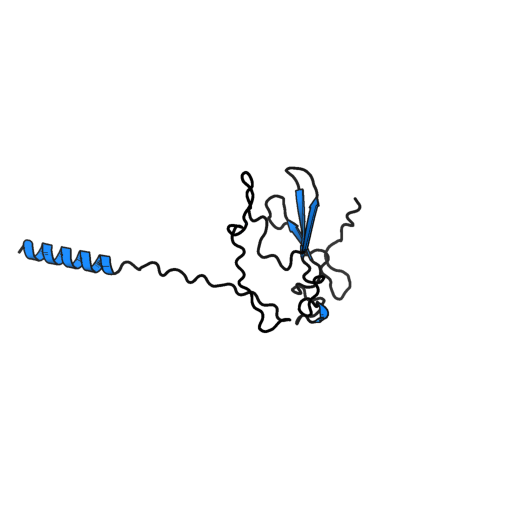6 -7.744 1.00 91.25 99 ASN A C 1
ATOM 733 O O . ASN A 1 99 ? 8.751 6.150 -7.952 1.00 91.25 99 ASN A O 1
ATOM 737 N N . ASP A 1 100 ? 10.678 5.284 -8.725 1.00 91.38 100 ASP A N 1
ATOM 738 C CA . ASP A 1 100 ? 10.433 5.491 -10.150 1.00 91.38 100 ASP A CA 1
ATOM 739 C C . ASP A 1 100 ? 9.873 4.210 -10.774 1.00 91.38 100 ASP A C 1
ATOM 741 O O . ASP A 1 100 ? 10.567 3.207 -10.955 1.00 91.38 100 ASP A O 1
ATOM 745 N N . GLU A 1 101 ? 8.597 4.255 -11.127 1.00 91.88 101 GLU A N 1
ATOM 746 C CA . GLU A 1 101 ? 7.846 3.159 -11.716 1.00 91.88 101 GLU A CA 1
ATOM 747 C C . GLU A 1 101 ? 8.392 2.711 -13.068 1.00 91.88 101 GLU A C 1
ATOM 749 O O . GLU A 1 101 ? 8.225 1.547 -13.436 1.00 91.88 101 GLU A O 1
ATOM 754 N N . THR A 1 102 ? 9.052 3.605 -13.808 1.00 91.94 102 THR A N 1
ATOM 755 C CA . THR A 1 102 ? 9.618 3.301 -15.129 1.00 91.94 102 THR A CA 1
ATOM 756 C C . THR A 1 102 ? 10.891 2.470 -15.031 1.00 91.94 102 THR A C 1
ATOM 758 O O . THR A 1 102 ? 11.252 1.780 -15.984 1.00 91.94 102 THR A O 1
ATOM 761 N N . LYS A 1 103 ? 11.550 2.492 -13.867 1.00 93.31 103 LYS A N 1
ATOM 762 C CA . LYS A 1 103 ? 12.787 1.751 -13.607 1.00 93.31 103 LYS A CA 1
ATOM 763 C C . LYS A 1 103 ? 12.558 0.364 -13.016 1.00 93.31 103 LYS A C 1
ATOM 765 O O . LYS A 1 103 ? 13.523 -0.387 -12.883 1.00 93.31 103 LYS A O 1
ATOM 770 N N . TRP A 1 104 ? 11.319 0.014 -12.661 1.00 93.56 104 TRP A N 1
ATOM 771 C CA . TRP A 1 104 ? 10.992 -1.304 -12.117 1.00 93.56 104 TRP A CA 1
ATOM 772 C C . TRP A 1 104 ? 11.459 -2.429 -13.058 1.00 93.56 104 TRP A C 1
ATOM 774 O O . TRP A 1 104 ? 11.189 -2.334 -14.256 1.00 93.56 104 TRP A O 1
ATOM 784 N N . PRO A 1 105 ? 12.104 -3.510 -12.570 1.00 93.50 105 PRO A N 1
ATOM 785 C CA . PRO A 1 105 ? 12.617 -4.577 -13.437 1.00 93.50 105 PRO A CA 1
ATOM 786 C C . PRO A 1 105 ? 11.562 -5.238 -14.337 1.00 93.50 105 PRO A C 1
ATOM 788 O O . PRO A 1 105 ? 11.868 -5.616 -15.465 1.00 93.50 105 PRO A O 1
ATOM 791 N N . GLY A 1 106 ? 10.313 -5.347 -13.870 1.00 91.50 106 GLY A N 1
ATOM 792 C CA . GLY A 1 106 ? 9.184 -5.842 -14.671 1.00 91.50 106 GLY A CA 1
ATOM 793 C C . GLY A 1 106 ? 8.559 -4.794 -15.608 1.00 91.50 106 GLY A C 1
ATOM 794 O O . GLY A 1 106 ? 7.669 -5.117 -16.394 1.00 91.50 106 GLY A O 1
ATOM 795 N N . GLY A 1 107 ? 9.003 -3.539 -15.520 1.00 92.56 107 GLY A N 1
ATOM 796 C CA . GLY A 1 107 ? 8.452 -2.380 -16.215 1.00 92.56 107 GLY A CA 1
ATOM 797 C C . GLY A 1 107 ? 7.258 -1.732 -15.505 1.00 92.56 107 GLY A C 1
ATOM 798 O O . GLY A 1 107 ? 6.720 -2.237 -14.517 1.00 92.56 107 GLY A O 1
ATOM 799 N N . THR A 1 108 ? 6.811 -0.594 -16.043 1.00 91.69 108 THR A N 1
ATOM 800 C CA . THR A 1 108 ? 5.707 0.212 -15.490 1.00 91.69 108 THR A CA 1
ATOM 801 C C . THR A 1 108 ? 4.416 -0.585 -15.308 1.00 91.69 108 THR A C 1
ATOM 803 O O . THR A 1 108 ? 3.728 -0.426 -14.311 1.00 91.69 108 THR A O 1
ATOM 806 N N . PHE A 1 109 ? 4.081 -1.467 -16.250 1.00 91.81 109 PHE A N 1
ATOM 807 C CA . PHE A 1 109 ? 2.821 -2.219 -16.234 1.00 91.81 109 PHE A CA 1
ATOM 808 C C . PHE A 1 109 ? 2.928 -3.601 -15.580 1.00 91.81 109 PHE A C 1
ATOM 810 O O . PHE A 1 109 ? 2.020 -4.419 -15.747 1.00 91.81 109 PHE A O 1
ATOM 817 N N . ALA A 1 110 ? 4.032 -3.894 -14.887 1.00 90.69 110 ALA A N 1
ATOM 818 C CA . ALA A 1 110 ? 4.146 -5.136 -14.139 1.00 90.69 110 ALA A CA 1
ATOM 819 C C . ALA A 1 110 ? 3.119 -5.154 -13.003 1.00 90.69 110 ALA A C 1
ATOM 821 O O . ALA A 1 110 ? 2.940 -4.162 -12.293 1.00 90.69 110 ALA A O 1
ATOM 822 N N . SER A 1 111 ? 2.446 -6.290 -12.816 1.00 88.31 111 SER A N 1
ATOM 823 C CA . SER A 1 111 ? 1.440 -6.437 -11.760 1.00 88.31 111 SER A CA 1
ATOM 824 C C . SER A 1 111 ? 2.023 -6.268 -10.356 1.00 88.31 111 SER A C 1
ATOM 826 O O . SER A 1 111 ? 1.292 -5.909 -9.443 1.00 88.31 111 SER A O 1
ATOM 828 N N . ASP A 1 112 ? 3.323 -6.509 -10.195 1.00 89.38 112 ASP A N 1
ATOM 829 C CA . ASP A 1 112 ? 4.066 -6.411 -8.939 1.00 89.38 112 ASP A CA 1
ATOM 830 C C . ASP A 1 112 ? 4.773 -5.060 -8.741 1.00 89.38 112 ASP A C 1
ATOM 832 O O . ASP A 1 112 ? 5.420 -4.867 -7.717 1.00 89.38 112 ASP A O 1
ATOM 836 N N . ASN A 1 113 ? 4.662 -4.116 -9.684 1.00 91.62 113 ASN A N 1
ATOM 837 C CA . ASN A 1 113 ? 5.333 -2.823 -9.576 1.00 91.62 113 ASN A CA 1
ATOM 838 C C . ASN A 1 113 ? 4.725 -1.997 -8.424 1.00 91.62 113 ASN A C 1
ATOM 840 O O . ASN A 1 113 ? 3.589 -1.528 -8.565 1.00 91.62 113 ASN A O 1
ATOM 844 N N . PRO A 1 114 ? 5.447 -1.769 -7.312 1.00 90.81 114 PRO A N 1
ATOM 845 C CA . PRO A 1 114 ? 4.913 -1.095 -6.127 1.00 90.81 114 PRO A CA 1
ATOM 846 C C . PRO A 1 114 ? 4.727 0.413 -6.338 1.00 90.81 114 PRO A C 1
ATOM 848 O O . PRO A 1 114 ? 4.060 1.084 -5.557 1.00 90.81 114 PRO A O 1
ATOM 851 N N . PHE A 1 115 ? 5.319 0.962 -7.400 1.00 92.44 115 PHE A N 1
ATOM 852 C CA . PHE A 1 115 ? 5.314 2.386 -7.718 1.00 92.44 115 PHE A CA 1
ATOM 853 C C . PHE A 1 115 ? 4.195 2.760 -8.693 1.00 92.44 115 PHE A C 1
ATOM 855 O O . PHE A 1 115 ? 4.112 3.894 -9.136 1.00 92.44 115 PHE A O 1
ATOM 862 N N . THR A 1 116 ? 3.305 1.835 -9.038 1.00 92.38 116 THR A N 1
ATOM 863 C CA . THR A 1 116 ? 2.091 2.174 -9.788 1.00 92.38 116 THR A CA 1
ATOM 864 C C . THR A 1 116 ? 0.862 2.021 -8.912 1.00 92.38 116 THR A C 1
ATOM 866 O O . THR A 1 116 ? 0.829 1.088 -8.105 1.00 92.38 116 THR A O 1
ATOM 869 N N . PRO A 1 117 ? -0.145 2.897 -9.086 1.00 91.44 117 PRO A N 1
ATOM 870 C CA . PRO A 1 117 ? -1.297 2.932 -8.208 1.00 91.44 117 PRO A CA 1
ATOM 871 C C . PRO A 1 117 ? -2.056 1.615 -8.235 1.00 91.44 117 PRO A C 1
ATOM 873 O O . PRO A 1 117 ? -2.290 1.030 -9.292 1.00 91.44 117 PRO A O 1
ATOM 876 N N . ASP A 1 118 ? -2.467 1.198 -7.054 1.00 92.81 118 ASP A N 1
ATOM 877 C CA . ASP A 1 118 ? -3.294 0.043 -6.791 1.00 92.81 118 ASP A CA 1
ATOM 878 C C . ASP A 1 118 ? -4.268 0.397 -5.665 1.00 92.81 118 ASP A C 1
ATOM 880 O O . ASP A 1 118 ? -3.920 1.140 -4.751 1.00 92.81 118 ASP A O 1
ATOM 884 N N . ILE A 1 119 ? -5.510 -0.066 -5.742 1.00 95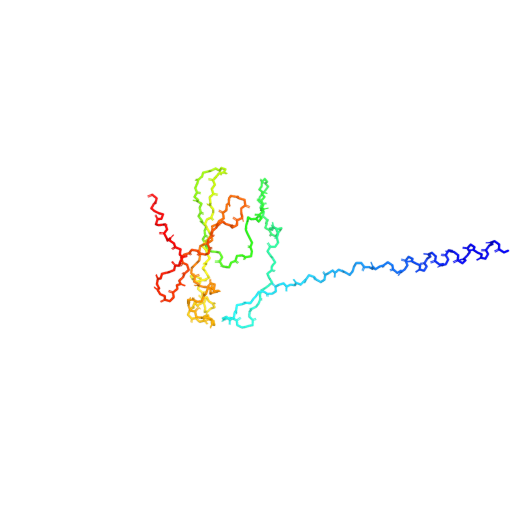.31 119 ILE A N 1
ATOM 885 C CA . ILE A 1 119 ? -6.484 0.128 -4.672 1.00 95.31 119 ILE A CA 1
ATOM 886 C C . ILE A 1 119 ? -6.965 -1.232 -4.193 1.00 95.31 119 ILE A C 1
ATOM 888 O O . ILE A 1 119 ? -7.649 -1.962 -4.920 1.00 95.31 119 ILE A O 1
ATOM 892 N N . LEU A 1 120 ? -6.655 -1.516 -2.933 1.00 97.00 120 LEU A N 1
ATOM 893 C CA . LEU A 1 120 ? -7.179 -2.650 -2.190 1.00 97.00 120 LEU A CA 1
ATOM 894 C C . LEU A 1 120 ? -8.422 -2.218 -1.417 1.00 97.00 120 LEU A C 1
ATOM 896 O O . LEU A 1 120 ? -8.505 -1.091 -0.922 1.00 97.00 120 LEU A O 1
ATOM 900 N N . VAL A 1 121 ? -9.403 -3.111 -1.326 1.00 97.88 121 VAL A N 1
ATOM 901 C CA . VAL A 1 121 ? -10.635 -2.869 -0.574 1.00 97.88 121 VAL A CA 1
ATOM 902 C C . VAL A 1 121 ? -10.734 -3.898 0.533 1.00 97.88 121 VAL A C 1
ATOM 904 O O . VAL A 1 121 ? -10.693 -5.098 0.264 1.00 97.88 121 VAL A O 1
ATOM 907 N N . PHE A 1 122 ? -10.916 -3.416 1.754 1.00 98.25 122 PHE A N 1
ATOM 908 C CA . PHE A 1 122 ? -11.102 -4.219 2.950 1.00 98.25 122 PHE A CA 1
ATOM 909 C C . PHE A 1 122 ? -12.517 -4.041 3.498 1.00 98.25 122 PHE A C 1
ATOM 911 O O . PHE A 1 122 ? -13.150 -2.998 3.289 1.00 98.25 122 PHE A O 1
ATOM 918 N N . ASP A 1 123 ? -13.015 -5.059 4.191 1.00 96.75 123 ASP A N 1
ATOM 919 C CA . ASP A 1 123 ? -14.164 -4.902 5.077 1.00 96.75 123 ASP A CA 1
ATOM 920 C C . ASP A 1 123 ? -13.778 -4.132 6.354 1.00 96.75 123 ASP A C 1
ATOM 922 O O . ASP A 1 123 ? -12.629 -3.737 6.560 1.00 96.75 123 ASP A O 1
ATOM 926 N N . GLN A 1 124 ? -14.765 -3.877 7.204 1.00 95.44 124 GLN A N 1
ATOM 927 C CA . GLN A 1 124 ? -14.612 -3.168 8.475 1.00 95.44 124 GLN A CA 1
ATOM 928 C C . GLN A 1 124 ? -13.760 -3.924 9.516 1.00 95.44 124 GLN A C 1
ATOM 930 O O . GLN A 1 124 ? -13.300 -3.312 10.480 1.00 95.44 124 GLN A O 1
ATOM 935 N N . GLU A 1 125 ? -13.531 -5.228 9.332 1.00 95.50 125 GLU A N 1
ATOM 936 C CA . GLU A 1 125 ? -12.645 -6.048 10.162 1.00 95.50 125 GLU A CA 1
ATOM 937 C C . GLU A 1 125 ? -11.204 -6.100 9.622 1.00 95.50 125 GLU A C 1
ATOM 939 O O . GLU A 1 125 ? -10.328 -6.666 10.277 1.00 95.50 125 GLU A O 1
ATOM 944 N N . GLY A 1 126 ? -10.936 -5.491 8.463 1.00 95.44 126 GLY A N 1
ATOM 945 C CA . GLY A 1 126 ? -9.611 -5.461 7.846 1.00 95.44 126 GLY A CA 1
ATOM 946 C C . GLY A 1 126 ? -9.307 -6.662 6.954 1.00 95.44 126 GLY A C 1
ATOM 947 O O . GLY A 1 126 ? -8.153 -6.857 6.568 1.00 95.44 126 GLY A O 1
ATOM 948 N N . ASN A 1 127 ? -10.311 -7.460 6.579 1.00 96.69 127 ASN A N 1
ATOM 949 C CA . ASN A 1 127 ? -10.123 -8.545 5.622 1.00 96.69 127 ASN A CA 1
ATOM 950 C C . ASN A 1 127 ? -10.219 -8.013 4.186 1.00 96.69 127 ASN A C 1
ATOM 952 O O . ASN A 1 127 ? -11.119 -7.228 3.880 1.00 96.69 127 ASN A O 1
ATOM 956 N N . PR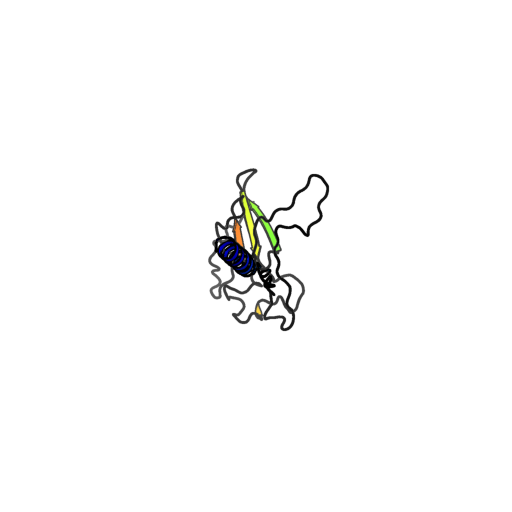O A 1 128 ? -9.333 -8.442 3.272 1.00 96.50 128 PRO A N 1
ATOM 957 C CA . PRO A 1 128 ? -9.399 -8.029 1.877 1.00 96.50 128 PRO A CA 1
ATOM 958 C C . PRO A 1 128 ? -10.635 -8.633 1.199 1.00 96.50 128 PRO A C 1
ATOM 960 O O . PRO A 1 128 ? -10.851 -9.844 1.234 1.00 96.50 128 PRO A O 1
ATOM 963 N N . ILE A 1 129 ? -11.426 -7.792 0.535 1.00 97.25 129 ILE A N 1
ATOM 964 C CA . ILE A 1 129 ? -12.663 -8.186 -0.160 1.00 97.25 129 ILE A CA 1
ATOM 965 C C . ILE A 1 129 ? -12.647 -7.864 -1.658 1.00 97.25 129 ILE A C 1
ATOM 967 O O . ILE A 1 129 ? -13.443 -8.426 -2.412 1.00 97.25 129 ILE A O 1
ATOM 971 N N . ALA A 1 130 ? -11.768 -6.966 -2.112 1.00 95.81 130 ALA A N 1
ATOM 972 C CA . ALA A 1 130 ? -11.561 -6.679 -3.530 1.00 95.81 130 ALA A CA 1
ATOM 973 C C . ALA A 1 130 ? -10.200 -6.012 -3.792 1.00 95.81 130 ALA A C 1
ATOM 975 O O . ALA A 1 130 ? -9.504 -5.589 -2.872 1.00 95.81 130 ALA A O 1
ATOM 976 N N . GLY A 1 131 ? -9.866 -5.879 -5.076 1.00 90.38 131 GLY A N 1
ATOM 977 C CA . GLY A 1 131 ? -8.589 -5.357 -5.555 1.00 90.38 131 GLY A CA 1
ATOM 978 C C . GLY A 1 131 ? -7.745 -6.446 -6.225 1.00 90.38 131 GLY A C 1
ATOM 979 O O . GLY A 1 131 ? -8.124 -7.620 -6.194 1.00 90.38 131 GLY A O 1
ATOM 980 N N . PRO A 1 132 ? -6.635 -6.080 -6.877 1.00 91.06 132 PRO A N 1
ATOM 981 C CA . PRO A 1 132 ? -6.169 -4.713 -7.111 1.00 91.06 132 PRO A CA 1
ATOM 982 C C . PRO A 1 132 ? -7.044 -3.928 -8.108 1.00 91.06 132 PRO A C 1
ATOM 984 O O . PRO A 1 132 ? -7.350 -4.421 -9.197 1.00 91.06 132 PRO A O 1
ATOM 987 N N . LEU A 1 133 ? -7.495 -2.717 -7.753 1.00 91.56 133 LEU A N 1
ATOM 988 C CA . LEU A 1 133 ? -8.255 -1.835 -8.655 1.00 91.56 133 LEU A CA 1
ATOM 989 C C . LEU A 1 133 ? -7.355 -0.741 -9.236 1.00 91.56 133 LEU A C 1
ATOM 991 O O . LEU A 1 133 ? -6.416 -0.285 -8.601 1.00 91.56 133 LEU A O 1
ATOM 995 N N . ALA A 1 134 ? -7.676 -0.286 -10.450 1.00 87.94 134 ALA A N 1
ATOM 996 C CA . ALA A 1 134 ? -6.970 0.797 -11.143 1.00 87.94 134 ALA A CA 1
ATOM 997 C C . ALA A 1 134 ? -5.470 0.558 -11.429 1.00 87.94 134 ALA A C 1
ATOM 999 O O . ALA A 1 134 ? -4.827 1.451 -11.982 1.00 87.94 134 ALA A O 1
ATOM 1000 N N . LYS A 1 135 ? -4.949 -0.656 -11.184 1.00 90.56 135 LYS A N 1
ATOM 1001 C CA . LYS A 1 135 ? -3.592 -1.048 -11.584 1.00 90.56 135 LYS A CA 1
ATOM 1002 C C . LYS A 1 135 ? -3.371 -0.806 -13.083 1.00 90.56 135 LYS A C 1
ATOM 1004 O O . LYS A 1 135 ? -4.133 -1.350 -13.900 1.00 90.56 135 LYS A O 1
ATOM 1009 N N . PRO A 1 136 ? -2.363 -0.007 -13.483 1.00 88.94 136 PRO A N 1
ATOM 1010 C CA . PRO A 1 136 ? -2.077 0.239 -14.889 1.00 88.94 136 PRO A CA 1
ATOM 1011 C C . PRO A 1 136 ? -1.756 -1.054 -15.642 1.00 88.94 136 PRO A C 1
ATOM 1013 O O . PRO A 1 136 ? -1.050 -1.928 -15.151 1.00 88.94 136 PRO A O 1
ATOM 1016 N N . THR A 1 137 ? -2.249 -1.168 -16.875 1.00 85.38 137 THR A N 1
ATOM 1017 C CA . THR A 1 137 ? -1.906 -2.267 -17.791 1.00 85.38 137 THR A CA 1
ATOM 1018 C C . THR A 1 137 ? -1.546 -1.692 -19.154 1.00 85.38 137 THR A C 1
ATOM 1020 O O . THR A 1 137 ? -2.084 -0.655 -19.544 1.00 85.38 137 THR A O 1
ATOM 1023 N N . ALA A 1 138 ? -0.689 -2.386 -19.909 1.00 78.00 138 ALA A N 1
ATOM 1024 C CA . ALA A 1 138 ? -0.199 -1.913 -21.208 1.00 78.00 138 ALA A CA 1
ATOM 1025 C C . ALA A 1 138 ? -1.318 -1.587 -22.222 1.00 78.00 138 ALA A C 1
ATOM 1027 O O . ALA A 1 138 ? -1.130 -0.767 -23.113 1.00 78.00 138 ALA A O 1
ATOM 1028 N N . GLY A 1 139 ? -2.503 -2.194 -22.078 1.00 73.69 139 GLY A N 1
ATOM 1029 C CA . GLY A 1 139 ? -3.667 -1.938 -22.931 1.00 73.69 139 GLY A CA 1
ATOM 1030 C C . GLY A 1 139 ? -4.575 -0.785 -22.480 1.00 73.69 139 GLY A C 1
ATOM 1031 O O . GLY A 1 139 ? -5.684 -0.676 -22.998 1.00 73.69 139 GLY A O 1
ATOM 1032 N N . GLY A 1 140 ? -4.192 0.007 -21.469 1.00 57.56 140 GLY A N 1
ATOM 1033 C CA . GLY A 1 140 ? -4.994 1.122 -20.935 1.00 57.56 140 GLY A CA 1
ATOM 1034 C C . GLY A 1 140 ? -6.295 0.708 -20.228 1.00 57.56 140 GLY A C 1
ATOM 1035 O O . GLY A 1 140 ? -7.049 1.552 -19.754 1.00 57.56 140 GLY A O 1
ATOM 1036 N N . ARG A 1 141 ? -6.568 -0.598 -20.133 1.00 55.66 141 ARG A N 1
ATOM 1037 C CA . ARG A 1 141 ? -7.749 -1.189 -19.492 1.00 55.66 141 ARG A CA 1
ATOM 1038 C C . ARG A 1 141 ? -7.362 -1.812 -18.159 1.00 55.66 141 ARG A C 1
ATOM 1040 O O . ARG A 1 141 ? -7.575 -3.010 -17.972 1.00 55.66 141 ARG A O 1
ATOM 1047 N N . GLY A 1 142 ? -6.753 -1.026 -17.264 1.00 54.34 142 GLY A N 1
ATOM 1048 C CA . GLY A 1 142 ? -6.532 -1.460 -15.882 1.00 54.34 142 GLY A CA 1
ATOM 1049 C C . GLY A 1 142 ? -7.802 -2.146 -15.384 1.00 54.34 142 GLY A C 1
ATOM 1050 O O . GLY A 1 142 ? -8.878 -1.547 -15.423 1.00 54.34 142 GLY A O 1
ATOM 1051 N N . ARG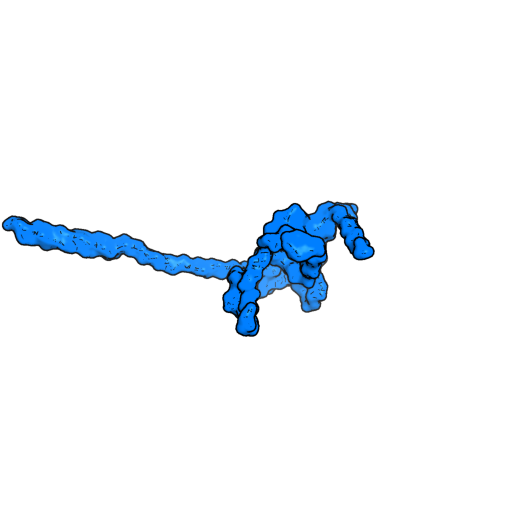 A 1 143 ? -7.728 -3.448 -15.080 1.00 48.69 143 ARG A N 1
ATOM 1052 C CA . ARG A 1 143 ? -8.906 -4.266 -14.758 1.00 48.69 143 ARG A CA 1
ATOM 1053 C C . ARG A 1 143 ? -9.349 -3.970 -13.330 1.00 48.69 143 ARG A C 1
ATOM 1055 O O . ARG A 1 143 ? -9.278 -4.806 -12.452 1.00 48.69 143 ARG A O 1
ATOM 1062 N N . GLY A 1 144 ? -9.860 -2.772 -13.131 1.00 45.69 144 GLY A N 1
ATOM 1063 C CA . GLY A 1 144 ? -10.764 -2.425 -12.059 1.00 45.69 144 GLY A CA 1
ATOM 1064 C C . GLY A 1 144 ? -11.719 -1.439 -12.685 1.00 45.69 144 GLY A C 1
ATOM 1065 O O . GLY A 1 144 ? -11.284 -0.399 -13.172 1.00 45.69 144 GLY A O 1
ATOM 1066 N N . ARG A 1 145 ? -13.012 -1.766 -12.749 1.00 38.62 145 ARG A N 1
ATOM 1067 C CA . ARG A 1 145 ? -14.021 -0.744 -13.019 1.00 38.62 145 ARG A CA 1
ATOM 1068 C C . ARG A 1 145 ? -13.782 0.338 -11.973 1.00 38.62 145 ARG A C 1
ATOM 1070 O O . ARG A 1 145 ? -14.110 0.126 -10.810 1.00 38.62 145 ARG A O 1
ATOM 1077 N N . ALA A 1 146 ? -13.167 1.447 -12.375 1.00 40.06 146 ALA A N 1
ATOM 1078 C CA . ALA A 1 146 ? -13.194 2.672 -11.612 1.00 40.06 146 ALA A CA 1
ATOM 1079 C C . ALA A 1 146 ? -14.676 3.023 -11.520 1.00 40.06 146 ALA A C 1
ATOM 1081 O O . ALA A 1 146 ? -15.260 3.604 -12.436 1.00 40.06 146 ALA A O 1
ATOM 1082 N N . ALA A 1 147 ? -15.322 2.558 -10.451 1.00 39.88 147 ALA A N 1
ATOM 1083 C CA . ALA A 1 147 ? -16.508 3.205 -9.959 1.00 39.88 147 ALA A CA 1
ATOM 1084 C C . ALA A 1 147 ? -16.032 4.623 -9.685 1.00 39.88 147 ALA A C 1
ATOM 1086 O O . ALA A 1 147 ? -15.294 4.878 -8.737 1.00 39.88 147 ALA A O 1
ATOM 1087 N N . LEU A 1 148 ? -16.344 5.504 -10.627 1.00 38.75 148 LEU A N 1
ATOM 1088 C CA . LEU A 1 148 ? -16.302 6.933 -10.460 1.00 38.75 148 LEU A CA 1
ATOM 1089 C C . LEU A 1 148 ? -17.120 7.197 -9.194 1.00 38.75 148 LEU A C 1
ATOM 1091 O O . LEU A 1 148 ? -18.349 7.225 -9.249 1.00 38.75 148 LEU A O 1
ATOM 1095 N N . LEU A 1 149 ? -16.449 7.273 -8.044 1.00 41.38 149 LEU A N 1
ATOM 1096 C CA . LEU A 1 149 ? -17.036 7.700 -6.785 1.00 41.38 149 LEU A CA 1
ATOM 1097 C C . LEU A 1 149 ? -17.301 9.196 -6.952 1.00 41.38 149 LEU A C 1
ATOM 1099 O O . LEU A 1 149 ? -16.531 10.044 -6.515 1.00 41.38 149 LEU A O 1
ATOM 1103 N N . ARG A 1 150 ? -18.363 9.515 -7.696 1.00 33.59 150 ARG A N 1
ATOM 1104 C CA . ARG A 1 150 ? -19.030 10.800 -7.566 1.00 33.59 150 ARG A CA 1
ATOM 1105 C C . ARG A 1 150 ? -19.685 10.763 -6.191 1.00 33.59 150 ARG A C 1
ATOM 1107 O O . ARG A 1 150 ? -20.550 9.915 -5.963 1.00 33.59 150 ARG A O 1
ATOM 1114 N N . GLY A 1 151 ? -19.167 11.592 -5.288 1.00 38.34 151 GLY A N 1
ATOM 1115 C CA . GLY A 1 151 ? -19.894 12.001 -4.090 1.00 38.34 151 GLY A CA 1
ATOM 1116 C C . GLY A 1 151 ? -21.171 12.744 -4.448 1.00 38.34 151 GLY A C 1
ATOM 1117 O O . GLY A 1 151 ? -21.288 13.199 -5.614 1.00 38.34 151 GLY A O 1
#

Solvent-accessible surface area (backbone atoms only — not comparable to full-atom values): 9353 Å² total; per-residue (Å²): 118,70,68,63,56,51,54,53,52,52,54,52,53,55,58,58,63,74,66,61,79,72,81,70,78,73,77,79,75,73,46,64,47,67,50,90,68,36,80,94,52,68,44,80,56,72,83,78,58,46,84,89,62,90,68,63,91,96,60,84,75,70,72,56,71,75,97,69,56,46,72,71,44,78,47,78,50,77,52,95,95,51,36,36,38,39,36,33,20,29,38,38,86,57,97,51,88,60,31,46,32,78,71,38,93,74,28,56,50,28,94,81,37,48,28,37,50,28,32,40,29,21,41,79,84,37,48,82,75,48,62,66,26,58,32,60,36,92,82,76,65,26,78,26,86,75,73,78,80,74,126

Secondary structure (DSSP, 8-state):
-HHHHHHHHHHHHHHHHTTS----------EEEE-TTSTT-EEEE---SSTT----TT-----SS-S-SSEEEEEEEEETTEEEEEEEE--BTBS-TT--GGG-TT-TT-TT-TTS-EEEEE-TTS-EEEEEES---TTS--SS-------

Sequence (151 aa):
MVRIRLYAAVVLGMALMLMLPTPIPGSAQSNMASNPLCPGEAVLYNPGNGEDIVVPSGFKVSVFARDLNFPTGIAFRGSGEHFQVYVLESGHGLPSRCNDETKWPGGTFASDNPFTPDILVFDQEGNPIAGPLAKPTAGGRGRGRAALLRG

Nearest PDB structures (foldseek):
  8xgc-assembly1_L  TM=4.436E-01  e=6.708E+00  Saccharomyces cerevisiae